Protein AF-A0A7K0L5K4-F1 (afdb_monomer)

Structure (mmCIF, N/CA/C/O backbone):
data_AF-A0A7K0L5K4-F1
#
_entry.id   AF-A0A7K0L5K4-F1
#
loop_
_atom_site.group_PDB
_atom_site.id
_atom_site.type_symbol
_atom_site.label_atom_id
_atom_site.label_alt_id
_atom_site.label_comp_id
_atom_site.label_asym_id
_atom_site.label_entity_id
_atom_site.label_seq_id
_atom_site.pdbx_PDB_ins_code
_atom_site.Cartn_x
_atom_site.Cartn_y
_atom_site.Cartn_z
_atom_site.occupancy
_atom_site.B_iso_or_equiv
_atom_site.auth_seq_id
_atom_site.auth_comp_id
_atom_site.auth_asym_id
_atom_site.auth_atom_id
_atom_site.pdbx_PDB_model_num
ATOM 1 N N . MET A 1 1 ? -18.386 9.918 -15.929 1.00 60.09 1 MET A N 1
ATOM 2 C CA . MET A 1 1 ? -17.930 8.796 -15.086 1.00 60.09 1 MET A CA 1
ATOM 3 C C . MET A 1 1 ? -18.534 7.522 -15.617 1.00 60.09 1 MET A C 1
ATOM 5 O O . MET A 1 1 ? -19.743 7.475 -15.830 1.00 60.09 1 MET A O 1
ATOM 9 N N . SER A 1 2 ? -17.690 6.543 -15.909 1.00 76.50 2 SER A N 1
ATOM 10 C CA . SER A 1 2 ? -18.128 5.213 -16.306 1.00 76.50 2 SER A CA 1
ATOM 11 C C . SER A 1 2 ? -18.695 4.457 -15.090 1.00 76.50 2 SER A C 1
ATOM 13 O O . SER A 1 2 ? -18.375 4.794 -13.947 1.00 76.50 2 SER A O 1
ATOM 15 N N . PRO A 1 3 ? -19.528 3.423 -15.295 1.00 72.69 3 PRO A N 1
ATOM 16 C CA . PRO A 1 3 ? -19.973 2.554 -14.207 1.00 72.69 3 PRO A CA 1
ATOM 17 C C . PRO A 1 3 ? -18.806 1.921 -13.430 1.00 72.69 3 PRO A C 1
ATOM 19 O O . PRO A 1 3 ? -18.911 1.765 -12.215 1.00 72.69 3 PRO A O 1
ATOM 22 N N . ALA A 1 4 ? -17.692 1.619 -14.108 1.00 69.12 4 ALA A N 1
ATOM 23 C CA . ALA A 1 4 ? -16.488 1.051 -13.502 1.00 69.12 4 ALA A CA 1
ATOM 24 C C . ALA A 1 4 ? -15.815 2.032 -12.527 1.00 69.12 4 ALA A C 1
ATOM 26 O O . ALA A 1 4 ? -15.476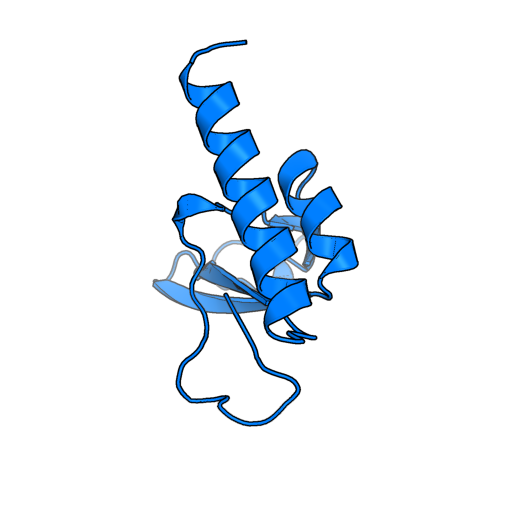 1.639 -11.413 1.00 69.12 4 ALA A O 1
ATOM 27 N N . ASP A 1 5 ? -15.738 3.318 -12.889 1.00 72.50 5 ASP A N 1
ATOM 28 C CA . ASP A 1 5 ? -15.186 4.365 -12.012 1.00 72.50 5 ASP A CA 1
ATOM 29 C C . ASP A 1 5 ? -15.980 4.451 -10.698 1.00 72.50 5 ASP A C 1
ATOM 31 O O . ASP A 1 5 ? -15.410 4.573 -9.618 1.00 72.50 5 ASP A O 1
ATOM 35 N N . SER A 1 6 ? -17.310 4.304 -10.772 1.00 78.31 6 SER A N 1
ATOM 36 C CA . SER A 1 6 ? -18.180 4.337 -9.587 1.00 78.31 6 SER A CA 1
ATOM 37 C C . SER A 1 6 ? -18.031 3.118 -8.670 1.00 78.31 6 SER A C 1
ATOM 39 O O . SER A 1 6 ? -18.350 3.196 -7.484 1.00 78.31 6 SER A O 1
ATOM 41 N N . GLN A 1 7 ? -17.594 1.975 -9.207 1.00 78.00 7 GLN A N 1
ATOM 42 C CA . GLN A 1 7 ? -17.352 0.770 -8.413 1.00 78.00 7 GLN A CA 1
ATOM 43 C C . GLN A 1 7 ? -15.987 0.815 -7.729 1.00 78.00 7 GLN A C 1
ATOM 45 O O . GLN A 1 7 ? -15.899 0.438 -6.564 1.00 78.00 7 GLN A O 1
ATOM 50 N N . LEU A 1 8 ? -14.962 1.329 -8.415 1.00 79.81 8 LEU A N 1
ATOM 51 C CA . LEU A 1 8 ? -13.633 1.552 -7.839 1.00 79.81 8 LEU A CA 1
ATOM 52 C C . LEU A 1 8 ? -13.700 2.500 -6.638 1.00 79.81 8 LEU A C 1
ATOM 54 O O . LEU A 1 8 ? -13.184 2.176 -5.574 1.00 79.81 8 LEU A O 1
ATOM 58 N N . GLN A 1 9 ? -14.449 3.595 -6.765 1.00 87.25 9 GLN A N 1
ATOM 59 C CA . GLN A 1 9 ? -14.607 4.579 -5.693 1.00 87.25 9 GLN A CA 1
ATOM 60 C C . GLN A 1 9 ? -15.259 3.980 -4.431 1.00 87.25 9 GLN A C 1
ATOM 62 O O . GLN A 1 9 ? -14.794 4.193 -3.316 1.00 87.25 9 GLN A O 1
ATOM 67 N N . LYS A 1 10 ? -16.276 3.122 -4.600 1.00 91.56 10 LYS A N 1
ATOM 68 C CA . LYS A 1 10 ? -16.897 2.385 -3.481 1.00 91.56 10 LYS A CA 1
ATOM 69 C C . LYS A 1 10 ? -15.936 1.403 -2.815 1.00 91.56 10 LYS A C 1
ATOM 71 O O . LYS A 1 10 ? -16.036 1.165 -1.612 1.00 91.56 10 LYS A O 1
ATOM 76 N N . GLN A 1 11 ? -15.055 0.789 -3.601 1.00 93.44 11 GLN A N 1
ATOM 77 C CA . GLN A 1 11 ? -14.063 -0.147 -3.091 1.00 93.44 11 GLN A CA 1
ATOM 78 C C . GLN A 1 11 ? -12.985 0.586 -2.284 1.00 93.44 11 GLN A C 1
ATOM 80 O O . GLN A 1 11 ? -12.630 0.129 -1.202 1.00 93.44 11 GLN A O 1
ATOM 85 N N . GLU A 1 12 ? -12.512 1.739 -2.753 1.00 94.00 12 GLU A N 1
ATOM 86 C CA . GLU A 1 12 ? -11.576 2.597 -2.013 1.00 94.00 12 GLU A CA 1
ATOM 87 C C . GLU A 1 12 ? -12.170 3.043 -0.669 1.00 94.00 12 GLU A C 1
ATOM 89 O O . GLU A 1 12 ? -11.546 2.844 0.374 1.00 94.00 12 GLU A O 1
ATOM 94 N N . GLU A 1 13 ? -13.419 3.522 -0.658 1.00 93.44 13 GLU A N 1
ATOM 95 C CA . GLU A 1 13 ? -14.144 3.866 0.576 1.00 93.44 13 GLU A CA 1
ATOM 96 C C . GLU A 1 13 ? -14.251 2.677 1.543 1.00 93.44 13 GLU A C 1
ATOM 98 O O . GLU A 1 13 ? -14.085 2.825 2.758 1.00 93.44 13 GLU A O 1
ATOM 103 N N . PHE A 1 14 ? -14.519 1.476 1.019 1.00 95.06 14 PHE A N 1
ATOM 104 C CA . PHE A 1 14 ? -14.557 0.255 1.820 1.00 95.06 14 PHE A CA 1
ATOM 105 C C . PHE A 1 14 ? -13.198 -0.050 2.466 1.00 95.06 14 PHE A C 1
ATOM 107 O O . PHE A 1 14 ? -13.158 -0.416 3.645 1.00 95.06 14 PHE A O 1
ATOM 114 N N . VAL A 1 15 ? -12.097 0.113 1.726 1.00 95.25 15 VAL A N 1
ATOM 115 C CA . VAL A 1 15 ? -10.737 -0.098 2.241 1.00 95.25 15 VAL A CA 1
ATOM 116 C C . VAL A 1 15 ? -10.445 0.873 3.379 1.00 95.25 15 VAL A C 1
ATOM 118 O O . VAL A 1 15 ? -10.111 0.420 4.474 1.00 95.25 15 VAL A O 1
ATOM 121 N N . ILE A 1 16 ? -10.633 2.178 3.162 1.00 93.75 16 ILE A N 1
ATOM 122 C CA . ILE A 1 16 ? -10.350 3.211 4.171 1.00 93.75 16 ILE A CA 1
ATOM 123 C C . ILE A 1 16 ? -11.151 2.962 5.451 1.00 93.75 16 ILE A C 1
ATOM 125 O O . ILE A 1 16 ? -10.568 2.863 6.532 1.00 93.75 16 ILE A O 1
ATOM 129 N N . ARG A 1 17 ? -12.462 2.716 5.333 1.00 94.38 17 ARG A N 1
ATOM 130 C CA . ARG A 1 17 ? -13.309 2.394 6.490 1.00 94.38 17 ARG A CA 1
ATOM 131 C C . ARG A 1 17 ? -12.827 1.145 7.232 1.00 94.38 17 ARG A C 1
ATOM 133 O O . ARG A 1 17 ? -12.801 1.121 8.460 1.00 94.38 17 ARG A O 1
ATOM 140 N N . THR A 1 18 ? -12.410 0.108 6.505 1.00 93.19 18 THR A N 1
ATOM 141 C CA . THR A 1 18 ? -11.910 -1.131 7.122 1.00 93.19 18 THR A CA 1
ATOM 142 C C . THR A 1 18 ? -10.621 -0.894 7.911 1.00 93.19 18 THR A C 1
ATOM 144 O O . THR A 1 18 ? -10.440 -1.492 8.974 1.00 93.19 18 THR A O 1
ATOM 147 N N . LEU A 1 19 ? -9.725 -0.030 7.423 1.00 92.31 19 LEU A N 1
ATOM 148 C CA . LEU A 1 19 ? -8.490 0.320 8.129 1.00 92.31 19 LEU A CA 1
ATOM 149 C C . LEU A 1 19 ? -8.783 0.989 9.475 1.00 92.31 19 LEU A C 1
ATOM 151 O O . LEU A 1 19 ? -8.169 0.623 10.482 1.00 92.31 19 LEU A O 1
ATOM 155 N N . GLU A 1 20 ? -9.746 1.909 9.503 1.00 91.00 20 GLU A N 1
ATOM 156 C CA . GLU A 1 20 ? -10.191 2.587 10.723 1.00 91.00 20 GLU A CA 1
ATOM 157 C C . GLU A 1 20 ? -10.855 1.615 11.706 1.00 91.00 20 GLU A C 1
ATOM 159 O O . GLU A 1 20 ? -10.412 1.493 12.851 1.00 91.00 20 GLU A O 1
ATOM 164 N N . GLU A 1 21 ? -11.861 0.860 11.252 1.00 92.12 21 GLU A N 1
ATOM 165 C CA . GLU A 1 21 ? -12.624 -0.091 12.077 1.00 92.12 21 GLU A CA 1
ATOM 166 C C . GLU A 1 21 ? -11.738 -1.171 12.712 1.00 92.12 21 GLU A C 1
ATOM 168 O O . GLU A 1 21 ? -12.015 -1.664 13.808 1.00 92.12 21 GLU A O 1
ATOM 173 N N . ARG A 1 22 ? -10.665 -1.566 12.020 1.00 88.56 22 ARG A N 1
ATOM 174 C CA . ARG A 1 22 ? -9.720 -2.599 12.469 1.00 88.56 22 ARG A CA 1
ATOM 175 C C . ARG A 1 22 ? -8.486 -2.023 13.169 1.00 88.56 22 ARG A C 1
ATOM 177 O O . ARG A 1 22 ? -7.600 -2.795 13.533 1.00 88.56 22 ARG A O 1
ATOM 184 N N . ASN A 1 23 ? -8.414 -0.703 13.374 1.00 89.69 23 ASN A N 1
ATOM 185 C CA . ASN A 1 23 ? -7.265 -0.005 13.963 1.00 89.69 23 ASN A CA 1
ATOM 186 C C . ASN A 1 23 ? -5.930 -0.406 13.296 1.00 89.69 23 ASN A C 1
ATOM 188 O O . ASN A 1 23 ? -4.926 -0.685 13.965 1.00 89.69 23 ASN A O 1
ATOM 192 N N . ILE A 1 24 ? -5.930 -0.482 11.964 1.00 89.19 24 ILE A N 1
ATOM 193 C CA . ILE A 1 24 ? -4.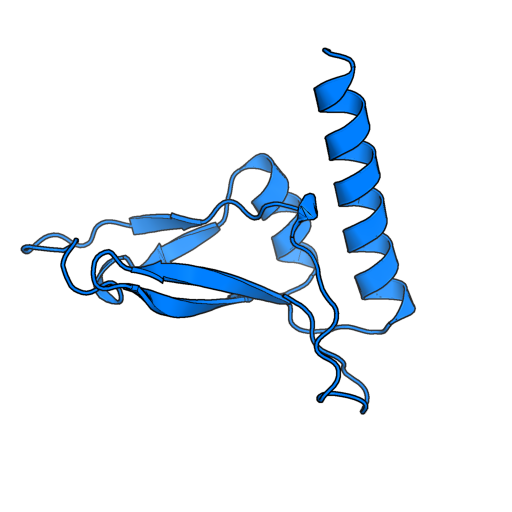742 -0.793 11.171 1.00 89.19 24 ILE A CA 1
ATOM 194 C C . ILE A 1 24 ? -3.887 0.465 11.087 1.00 89.19 24 ILE A C 1
ATOM 196 O O . ILE A 1 24 ? -4.353 1.525 10.683 1.00 89.19 24 ILE A O 1
ATOM 200 N N . ARG A 1 25 ? -2.616 0.351 11.477 1.00 88.44 25 ARG A N 1
ATOM 201 C CA . ARG A 1 25 ? -1.679 1.490 11.485 1.00 88.44 25 ARG A CA 1
ATOM 202 C C . ARG A 1 25 ? -0.672 1.458 10.346 1.00 88.44 25 ARG A C 1
ATOM 204 O O . ARG A 1 2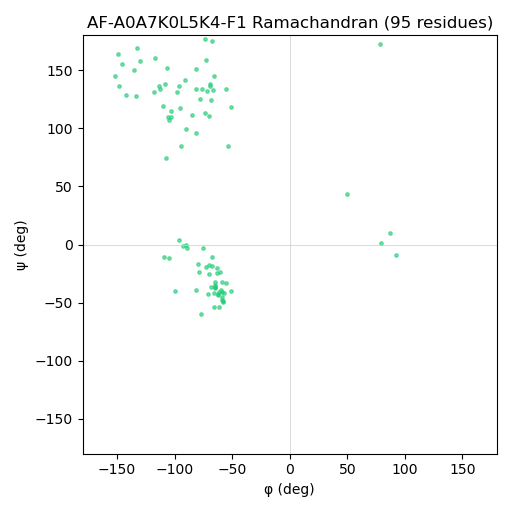5 ? 0.009 2.450 10.128 1.00 88.44 25 ARG A O 1
ATOM 211 N N . PHE A 1 26 ? -0.589 0.336 9.635 1.00 87.69 26 PHE A N 1
ATOM 212 C CA . PHE A 1 26 ? 0.360 0.136 8.547 1.00 87.69 26 PHE A CA 1
ATOM 213 C C . PHE A 1 26 ? -0.286 -0.657 7.416 1.00 87.69 26 PHE A C 1
ATOM 215 O O . PHE A 1 26 ? -0.819 -1.751 7.642 1.00 87.69 26 PHE A O 1
ATOM 222 N N . VAL A 1 27 ? -0.176 -0.125 6.203 1.00 92.44 27 VAL A N 1
ATOM 223 C CA . VAL A 1 27 ? -0.582 -0.785 4.961 1.00 92.44 27 VAL A CA 1
ATOM 224 C C . VAL A 1 27 ? 0.670 -1.076 4.147 1.00 92.44 27 VAL A C 1
ATOM 226 O O . VAL A 1 27 ? 1.551 -0.227 4.039 1.00 92.44 27 VAL A O 1
ATOM 229 N N . ARG A 1 28 ? 0.794 -2.293 3.617 1.00 92.69 28 ARG A N 1
ATOM 230 C CA . ARG A 1 28 ? 1.927 -2.699 2.785 1.00 92.69 28 ARG A CA 1
ATOM 231 C C . ARG A 1 28 ? 1.517 -2.771 1.327 1.00 92.69 28 ARG A C 1
ATOM 233 O O . ARG A 1 28 ? 0.875 -3.731 0.931 1.00 92.69 28 ARG A O 1
ATOM 240 N N . LEU A 1 29 ? 2.007 -1.851 0.514 1.00 93.06 29 LEU A N 1
ATOM 241 C CA . LEU A 1 29 ? 1.861 -1.948 -0.931 1.00 93.06 29 LEU A CA 1
ATOM 242 C C . LEU A 1 29 ? 2.806 -3.024 -1.449 1.00 93.06 29 LEU A C 1
ATOM 244 O O . LEU A 1 29 ? 4.023 -2.886 -1.327 1.00 93.06 29 LEU A O 1
ATOM 248 N N . TRP A 1 30 ? 2.251 -4.120 -1.958 1.00 93.06 30 TRP A N 1
ATOM 249 C CA . TRP A 1 30 ? 3.018 -5.234 -2.510 1.00 93.06 30 TRP A CA 1
ATOM 250 C C . TRP A 1 30 ? 3.127 -5.102 -4.020 1.00 93.06 30 TRP A C 1
ATOM 252 O O . TRP A 1 30 ? 2.142 -4.833 -4.700 1.00 93.06 30 TRP A O 1
ATOM 262 N N . PHE A 1 31 ? 4.320 -5.350 -4.541 1.00 89.19 31 PHE A N 1
ATOM 263 C CA . PHE A 1 31 ? 4.572 -5.405 -5.974 1.00 89.19 31 PHE A CA 1
ATOM 264 C C . PHE A 1 31 ? 5.707 -6.385 -6.259 1.00 89.19 31 PHE A C 1
ATOM 266 O O . PHE A 1 31 ? 6.446 -6.781 -5.358 1.00 89.19 31 PHE A O 1
ATOM 273 N N . THR A 1 32 ? 5.841 -6.800 -7.509 1.00 87.94 32 THR A 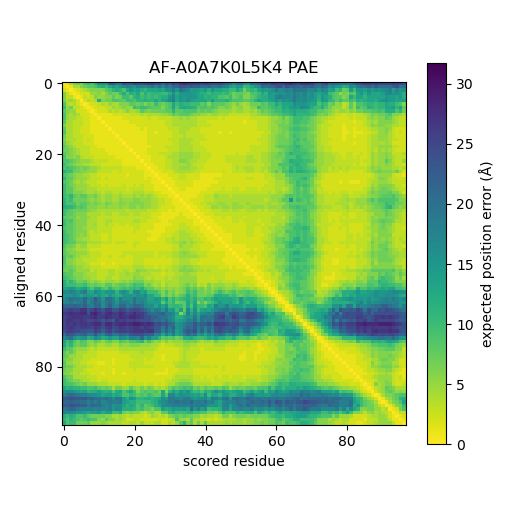N 1
ATOM 274 C CA . THR A 1 32 ? 6.934 -7.669 -7.948 1.00 87.94 32 THR A CA 1
ATOM 275 C C . THR A 1 32 ? 7.905 -6.879 -8.803 1.00 87.94 32 THR A C 1
ATOM 277 O O . THR A 1 32 ? 7.475 -6.103 -9.656 1.00 87.94 32 THR A O 1
ATOM 280 N N . ASP A 1 33 ? 9.203 -7.083 -8.600 1.00 84.88 33 ASP A N 1
ATOM 281 C CA . ASP A 1 33 ? 10.196 -6.602 -9.560 1.00 84.88 33 ASP A CA 1
ATOM 282 C C . ASP A 1 33 ? 10.198 -7.449 -10.846 1.00 84.88 33 ASP A C 1
ATOM 284 O O . ASP A 1 33 ? 9.462 -8.430 -10.982 1.00 84.88 33 ASP A O 1
ATOM 288 N N . VAL A 1 34 ? 11.030 -7.062 -11.816 1.00 80.69 34 VAL A N 1
ATOM 289 C CA . VAL A 1 34 ? 11.115 -7.741 -13.121 1.00 80.69 34 VAL A CA 1
ATOM 290 C C . VAL A 1 34 ? 11.691 -9.154 -13.041 1.00 80.69 34 VAL A C 1
ATOM 292 O O . VAL A 1 34 ? 11.499 -9.940 -13.966 1.00 80.69 34 VAL A O 1
ATOM 295 N N . LEU A 1 35 ? 12.383 -9.487 -11.951 1.00 85.25 35 LEU A N 1
ATOM 296 C CA . LEU A 1 35 ? 12.900 -10.829 -11.687 1.00 85.25 35 LEU A CA 1
ATOM 297 C C . LEU A 1 35 ? 11.877 -11.694 -10.932 1.00 85.25 35 LEU A C 1
ATOM 299 O O . LEU A 1 35 ? 12.115 -12.882 -10.717 1.00 85.25 35 LEU A O 1
ATOM 303 N N . GLY A 1 36 ? 10.725 -11.121 -10.571 1.00 86.00 36 GLY A N 1
ATOM 304 C CA . GLY A 1 36 ? 9.628 -11.801 -9.894 1.00 86.00 36 GLY A CA 1
ATOM 305 C C . GLY A 1 36 ? 9.753 -11.824 -8.373 1.00 86.00 36 GLY A C 1
ATOM 306 O O . GLY A 1 36 ? 8.972 -12.515 -7.716 1.00 86.00 36 GLY A O 1
ATOM 307 N N . PHE A 1 37 ? 10.693 -11.085 -7.779 1.00 87.50 37 PHE A N 1
ATOM 308 C CA . PHE A 1 37 ? 10.779 -10.995 -6.327 1.00 87.50 37 PHE A CA 1
ATOM 309 C C . PHE A 1 37 ? 9.695 -10.073 -5.782 1.00 87.50 37 PHE A C 1
ATOM 311 O O . PHE A 1 37 ? 9.500 -8.954 -6.258 1.00 87.50 37 PHE A O 1
ATOM 318 N N . LEU A 1 38 ? 9.019 -10.533 -4.729 1.00 90.00 38 LEU A N 1
ATOM 319 C CA . LEU A 1 38 ? 8.076 -9.714 -3.982 1.00 90.00 38 LEU A CA 1
ATOM 320 C C . LEU A 1 38 ? 8.829 -8.607 -3.235 1.00 90.00 38 LEU A C 1
ATOM 322 O O . LEU A 1 38 ? 9.713 -8.871 -2.418 1.00 90.00 38 LEU A O 1
ATOM 326 N N . LYS A 1 39 ? 8.426 -7.368 -3.482 1.00 88.81 39 LYS A N 1
ATOM 327 C CA . LYS A 1 39 ? 8.859 -6.164 -2.780 1.00 88.81 39 LYS A CA 1
ATOM 328 C C . LYS A 1 39 ? 7.654 -5.542 -2.077 1.00 88.81 39 LYS A C 1
ATOM 330 O O . LYS A 1 39 ? 6.499 -5.830 -2.403 1.00 88.81 39 LYS A O 1
ATOM 335 N N . SER A 1 40 ? 7.915 -4.700 -1.080 1.00 89.62 40 SER A N 1
ATOM 336 C CA . SER A 1 40 ? 6.841 -3.961 -0.421 1.00 89.62 40 SER A CA 1
ATOM 337 C C . SER A 1 40 ? 7.299 -2.633 0.151 1.00 89.62 40 SER A C 1
ATOM 339 O O . SER A 1 40 ? 8.383 -2.575 0.731 1.00 89.62 40 SER A O 1
ATOM 341 N N . VAL A 1 41 ? 6.421 -1.635 0.108 1.00 89.12 41 VAL A N 1
ATOM 342 C CA . VAL A 1 41 ? 6.564 -0.366 0.835 1.00 89.12 41 VAL A CA 1
ATOM 343 C C . VAL A 1 41 ? 5.464 -0.281 1.887 1.00 89.12 41 VAL A C 1
ATOM 345 O O . VAL A 1 41 ? 4.324 -0.660 1.626 1.00 89.12 41 VAL A O 1
ATOM 348 N N . ALA A 1 42 ? 5.812 0.153 3.097 1.00 90.06 42 ALA A N 1
ATOM 349 C CA . ALA A 1 42 ? 4.850 0.358 4.172 1.00 90.06 42 ALA A CA 1
ATOM 350 C C . ALA A 1 42 ? 4.473 1.837 4.250 1.00 90.06 42 ALA A C 1
ATOM 352 O O . ALA A 1 42 ? 5.361 2.683 4.287 1.00 90.06 42 ALA A O 1
ATOM 353 N N . ILE A 1 43 ? 3.174 2.111 4.306 1.00 91.06 43 ILE A N 1
ATOM 354 C CA . ILE A 1 43 ? 2.608 3.460 4.348 1.00 91.06 43 ILE A CA 1
ATOM 355 C C . ILE A 1 43 ? 1.595 3.564 5.490 1.00 91.06 43 ILE A C 1
ATOM 357 O O . ILE A 1 43 ? 1.051 2.549 5.957 1.00 91.06 43 ILE A O 1
ATOM 361 N N . ALA A 1 44 ? 1.342 4.782 5.955 1.00 91.00 44 ALA A N 1
ATOM 362 C CA . ALA A 1 44 ? 0.295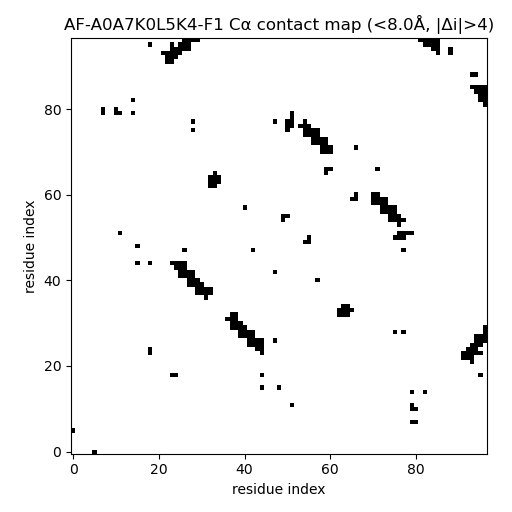 5.048 6.936 1.00 91.00 44 ALA A CA 1
ATOM 363 C C . ALA A 1 44 ? -1.084 5.155 6.247 1.00 91.00 44 ALA A C 1
ATOM 365 O O . ALA A 1 44 ? -1.158 5.598 5.103 1.00 91.00 44 ALA A O 1
ATOM 366 N N . PRO A 1 45 ? -2.202 4.814 6.921 1.00 91.00 45 PRO A N 1
ATOM 367 C CA . PRO A 1 45 ? -3.541 4.944 6.336 1.00 91.00 45 PRO A CA 1
ATOM 368 C C . PRO A 1 45 ? -3.864 6.324 5.726 1.00 91.00 45 PRO A C 1
ATOM 370 O O . PRO A 1 45 ? -4.417 6.337 4.631 1.00 91.00 45 PRO A O 1
ATOM 373 N N . PRO A 1 46 ? -3.470 7.470 6.327 1.00 90.56 46 PRO A N 1
ATOM 374 C CA . PRO A 1 46 ? -3.709 8.783 5.716 1.00 90.56 46 PRO A CA 1
ATOM 375 C C . PRO A 1 46 ? -2.989 8.995 4.375 1.00 90.56 46 PRO A C 1
ATOM 377 O O . PRO A 1 46 ? -3.421 9.801 3.561 1.00 90.56 46 PRO A O 1
ATOM 380 N N . GLU A 1 47 ? -1.886 8.284 4.132 1.00 91.00 47 GLU A N 1
ATOM 381 C CA . GLU A 1 47 ? -1.148 8.358 2.866 1.00 91.00 47 GLU A CA 1
ATOM 382 C C . GLU A 1 47 ? -1.835 7.533 1.768 1.00 91.00 47 GLU A C 1
ATOM 384 O O . GLU A 1 47 ? -1.662 7.819 0.585 1.00 91.00 47 GLU A O 1
ATOM 389 N N . LEU A 1 48 ? -2.638 6.528 2.145 1.00 92.06 48 LEU A N 1
ATOM 390 C CA . LEU A 1 48 ? -3.298 5.627 1.202 1.00 92.06 48 LEU A CA 1
ATOM 391 C C . LEU A 1 48 ? -4.380 6.336 0.374 1.00 92.06 48 LEU A C 1
ATOM 393 O O . LEU A 1 48 ? -4.505 6.047 -0.812 1.00 92.06 48 LEU A O 1
ATOM 397 N N . GLU A 1 49 ? -5.122 7.278 0.965 1.00 88.44 49 GLU A N 1
ATOM 398 C CA . GLU A 1 49 ? -6.132 8.068 0.239 1.00 88.44 49 GLU A CA 1
ATOM 399 C C . GLU A 1 49 ? -5.507 8.830 -0.934 1.00 88.44 49 GLU A C 1
ATOM 401 O O . GLU A 1 49 ? -5.958 8.714 -2.075 1.00 88.44 49 GLU A O 1
ATOM 406 N N . ASN A 1 50 ? -4.405 9.537 -0.675 1.00 89.69 50 ASN A N 1
ATOM 407 C CA . ASN A 1 50 ? -3.659 10.237 -1.719 1.00 89.69 50 ASN A CA 1
ATOM 408 C C . ASN A 1 50 ? -3.042 9.249 -2.719 1.00 89.69 50 ASN A C 1
ATOM 410 O O . ASN A 1 50 ? -3.035 9.508 -3.922 1.00 89.69 50 ASN A O 1
ATOM 414 N N . ALA A 1 51 ? -2.582 8.085 -2.247 1.00 91.88 51 ALA A N 1
ATOM 415 C CA . ALA A 1 51 ? -2.003 7.062 -3.107 1.00 91.88 51 ALA A CA 1
ATOM 416 C C . ALA A 1 51 ? -3.017 6.462 -4.102 1.00 91.88 51 ALA A C 1
ATOM 418 O O . ALA A 1 51 ? -2.629 6.132 -5.222 1.00 91.88 51 ALA A O 1
ATOM 419 N N . PHE A 1 52 ? -4.307 6.351 -3.761 1.00 92.12 52 PHE A N 1
ATOM 420 C CA . PHE A 1 52 ? -5.335 5.919 -4.722 1.00 92.12 52 PHE A CA 1
ATOM 421 C C . PHE A 1 52 ? -5.525 6.922 -5.869 1.00 92.12 52 PHE A C 1
ATOM 423 O O . PHE A 1 52 ? -5.701 6.526 -7.025 1.00 92.12 52 PHE A O 1
ATOM 430 N N . ALA A 1 53 ? -5.427 8.221 -5.587 1.00 89.06 53 ALA A N 1
ATOM 431 C CA . ALA A 1 53 ? -5.544 9.254 -6.610 1.00 89.06 53 ALA A CA 1
ATOM 432 C C . ALA A 1 53 ? -4.256 9.366 -7.444 1.00 89.06 53 ALA A C 1
ATOM 434 O O . ALA A 1 53 ? -4.265 9.130 -8.660 1.00 89.06 53 ALA A O 1
ATOM 435 N N . GLU A 1 54 ? -3.146 9.670 -6.776 1.00 88.38 54 GLU A N 1
ATOM 436 C CA . GLU A 1 54 ? -1.906 10.147 -7.393 1.00 88.38 54 GLU A CA 1
ATOM 437 C C . GLU A 1 54 ? -0.773 9.120 -7.360 1.00 88.38 54 GLU A C 1
ATOM 439 O O . GLU A 1 54 ? 0.209 9.297 -8.070 1.00 88.38 54 GLU A O 1
ATOM 444 N N . GLY A 1 55 ? -0.917 8.025 -6.609 1.00 90.06 55 GLY A N 1
ATOM 445 C CA . GLY A 1 55 ? 0.165 7.083 -6.317 1.00 90.06 55 GLY A CA 1
ATOM 446 C C . GLY A 1 55 ? 1.108 7.589 -5.221 1.00 90.06 55 GLY A C 1
ATOM 447 O O . GLY A 1 55 ? 1.012 8.723 -4.761 1.00 90.06 55 GLY A O 1
ATOM 448 N N . ILE A 1 56 ? 2.025 6.730 -4.779 1.00 88.69 56 ILE A N 1
ATOM 449 C CA . ILE A 1 56 ? 3.071 7.077 -3.814 1.00 88.69 56 ILE A CA 1
ATOM 450 C C . ILE A 1 56 ? 4.455 6.910 -4.429 1.00 88.69 56 ILE A C 1
ATOM 452 O O . ILE A 1 56 ? 4.758 5.888 -5.047 1.00 88.69 56 ILE A O 1
ATOM 456 N N . GLY A 1 57 ? 5.285 7.937 -4.263 1.00 86.69 57 GLY A N 1
ATOM 457 C CA . GLY A 1 57 ? 6.682 7.911 -4.672 1.00 86.69 57 GLY A CA 1
ATOM 458 C C . GLY A 1 57 ? 7.496 6.953 -3.803 1.00 86.69 57 GLY A C 1
ATOM 459 O O . GLY A 1 57 ? 7.354 6.944 -2.580 1.00 86.69 57 GLY A O 1
ATOM 460 N N . PHE A 1 58 ? 8.361 6.159 -4.419 1.00 81.50 58 PHE A N 1
ATOM 461 C CA . PHE A 1 58 ? 9.351 5.347 -3.726 1.00 81.50 58 PHE A CA 1
ATOM 462 C C . PHE A 1 58 ? 10.637 5.249 -4.549 1.00 81.50 58 PHE A C 1
ATOM 464 O O . PHE A 1 58 ? 10.626 5.390 -5.773 1.00 81.50 58 PHE A O 1
ATOM 471 N N . ASP A 1 59 ? 11.749 4.994 -3.864 1.00 76.88 59 ASP A N 1
ATOM 472 C CA . A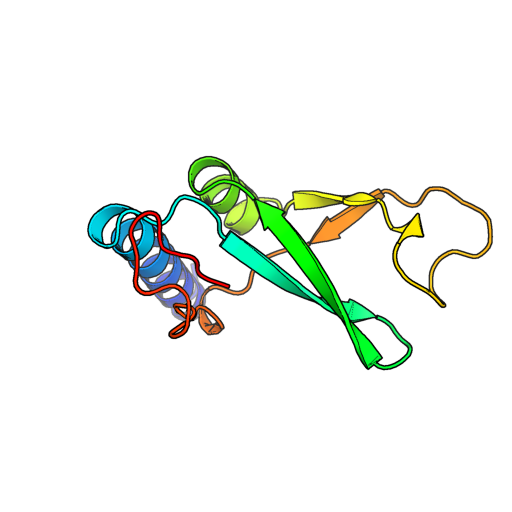SP A 1 59 ? 13.053 4.879 -4.508 1.00 76.88 59 ASP A CA 1
ATOM 473 C C . ASP A 1 59 ? 13.138 3.593 -5.352 1.00 76.88 59 ASP A C 1
ATOM 475 O O . ASP A 1 59 ? 13.180 2.470 -4.832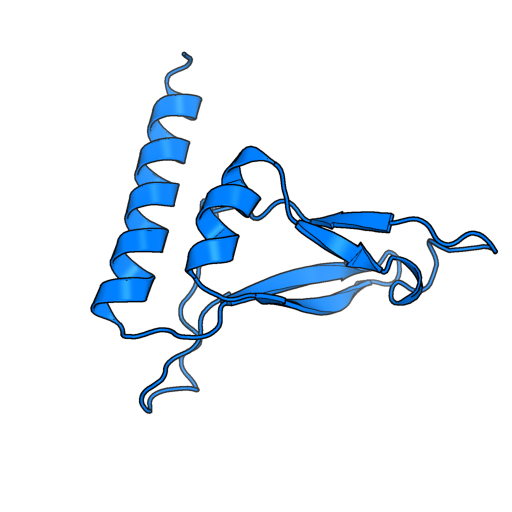 1.00 76.88 59 ASP A O 1
ATOM 479 N N . GLY A 1 60 ? 13.167 3.769 -6.676 1.00 70.62 60 GLY A N 1
ATOM 480 C CA . GLY A 1 60 ? 13.275 2.694 -7.657 1.00 70.62 60 GLY A CA 1
ATOM 481 C C . GLY A 1 60 ? 14.619 1.967 -7.649 1.00 70.62 60 GLY A C 1
ATOM 482 O O . GLY A 1 60 ? 14.726 0.896 -8.251 1.00 70.62 60 GLY A O 1
ATOM 483 N N . SER A 1 61 ? 15.634 2.486 -6.946 1.00 67.38 61 SER A N 1
ATOM 484 C CA . SER A 1 61 ? 16.924 1.811 -6.767 1.00 67.38 61 SER A CA 1
ATOM 485 C C . SER A 1 61 ? 16.786 0.456 -6.055 1.00 67.38 61 SER A C 1
ATOM 487 O O . SER A 1 61 ? 17.598 -0.444 -6.267 1.00 67.38 61 SER A O 1
ATOM 489 N N . ALA A 1 62 ? 15.711 0.262 -5.282 1.00 63.84 62 ALA A N 1
ATOM 490 C CA . ALA A 1 62 ? 15.405 -0.987 -4.582 1.00 63.84 62 ALA A CA 1
ATOM 491 C C . ALA A 1 62 ? 14.860 -2.117 -5.492 1.00 63.84 62 ALA A C 1
ATOM 493 O O . ALA A 1 62 ? 14.607 -3.233 -5.012 1.00 63.84 62 ALA A O 1
ATOM 494 N N . ILE A 1 63 ? 14.665 -1.851 -6.790 1.00 64.00 63 ILE A N 1
ATOM 495 C CA . ILE A 1 63 ? 14.138 -2.795 -7.786 1.00 64.00 63 ILE A CA 1
ATOM 496 C C . ILE A 1 63 ? 15.277 -3.298 -8.677 1.00 64.00 63 ILE A C 1
ATOM 498 O O . ILE A 1 63 ? 15.773 -2.595 -9.563 1.00 64.00 63 ILE A O 1
ATOM 502 N N . GLU A 1 64 ? 15.664 -4.560 -8.481 1.00 60.31 64 GLU A N 1
ATOM 503 C CA . GLU A 1 64 ? 16.677 -5.198 -9.321 1.00 60.31 64 GLU A CA 1
ATOM 504 C C . GLU A 1 64 ? 16.161 -5.380 -10.755 1.00 60.31 64 GLU A C 1
ATOM 506 O O . GLU A 1 64 ? 15.048 -5.848 -10.985 1.00 60.31 64 GLU A O 1
ATOM 511 N N . GLY A 1 65 ? 16.985 -5.001 -11.736 1.00 55.31 65 GLY A N 1
ATOM 512 C CA . GLY A 1 65 ? 16.691 -5.172 -13.162 1.00 55.31 65 GLY A CA 1
ATOM 513 C C . GLY A 1 65 ? 16.007 -3.988 -13.857 1.00 55.31 65 GLY A C 1
ATOM 514 O O . GLY A 1 65 ? 15.957 -3.990 -15.085 1.00 55.31 65 GLY A O 1
ATOM 515 N N . PHE A 1 66 ? 15.559 -2.958 -13.126 1.00 51.56 66 PHE A N 1
ATOM 516 C CA . PHE A 1 66 ? 15.037 -1.714 -13.723 1.00 51.56 66 PHE A CA 1
ATOM 517 C C . PHE A 1 66 ? 16.075 -0.578 -13.735 1.00 51.56 66 PHE A C 1
ATOM 519 O O . PHE A 1 66 ? 16.201 0.140 -14.726 1.00 51.56 66 PHE A O 1
ATOM 526 N N . ALA A 1 67 ? 16.869 -0.436 -12.669 1.00 51.31 67 ALA A N 1
ATOM 527 C CA . ALA A 1 67 ? 17.774 0.699 -12.501 1.00 51.31 67 ALA A CA 1
ATOM 528 C C . ALA A 1 67 ? 19.199 0.398 -13.002 1.00 51.31 67 ALA A C 1
ATOM 530 O O . ALA A 1 67 ? 20.099 0.051 -12.237 1.00 51.31 67 ALA A O 1
ATOM 531 N N . ARG A 1 68 ? 19.448 0.575 -14.305 1.00 51.66 68 ARG A N 1
ATOM 532 C CA . ARG A 1 68 ? 20.811 0.889 -14.764 1.00 51.66 68 ARG A CA 1
ATOM 533 C C . ARG A 1 68 ? 21.035 2.395 -14.569 1.00 51.66 68 ARG A C 1
ATOM 535 O O . ARG A 1 68 ? 20.697 3.179 -15.440 1.00 51.66 68 ARG A O 1
ATOM 542 N N . ILE A 1 69 ? 21.656 2.759 -13.444 1.00 51.62 69 ILE A N 1
ATOM 543 C CA . ILE A 1 69 ? 22.486 3.973 -13.266 1.00 51.62 69 ILE A CA 1
ATOM 544 C C . ILE A 1 69 ? 21.760 5.322 -13.034 1.00 51.62 69 ILE A C 1
ATOM 546 O O . ILE A 1 69 ? 22.430 6.315 -12.771 1.00 51.62 69 ILE A O 1
ATOM 550 N N . THR A 1 70 ? 20.433 5.400 -12.970 1.00 48.06 70 THR A N 1
ATOM 551 C CA . THR A 1 70 ? 19.764 6.675 -12.629 1.00 48.06 70 THR A CA 1
ATOM 552 C C . THR A 1 70 ? 18.682 6.468 -11.584 1.00 48.06 70 THR A C 1
ATOM 554 O O . THR A 1 70 ? 17.830 5.599 -11.748 1.00 48.06 70 THR A O 1
ATOM 557 N N . GLU A 1 71 ? 18.757 7.259 -10.512 1.00 53.38 71 GLU A N 1
ATOM 558 C CA . GLU A 1 71 ? 17.769 7.420 -9.440 1.00 53.38 71 GLU A CA 1
ATOM 559 C C . GLU A 1 71 ? 16.402 7.758 -10.055 1.00 53.38 71 GLU A C 1
ATOM 561 O O . GLU A 1 71 ? 16.061 8.916 -10.278 1.00 53.38 71 GLU A O 1
ATOM 566 N N . ALA A 1 72 ? 15.653 6.734 -10.455 1.00 57.06 72 ALA A N 1
ATOM 567 C CA . ALA A 1 72 ? 14.311 6.902 -10.975 1.00 57.06 72 ALA A CA 1
ATOM 568 C C . ALA A 1 72 ? 13.362 6.815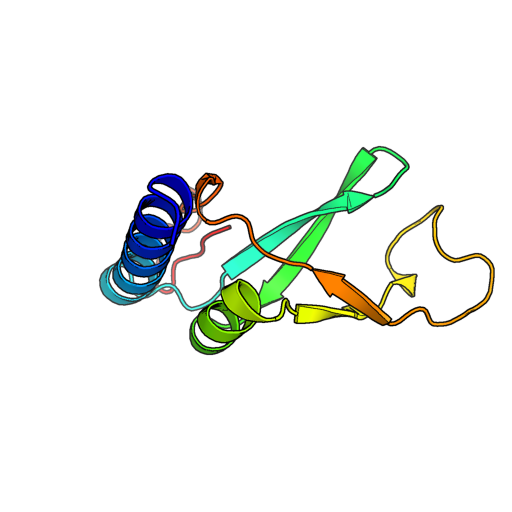 -9.784 1.00 57.06 72 ALA A C 1
ATOM 570 O O . ALA A 1 72 ? 13.054 5.715 -9.322 1.00 57.06 72 ALA A O 1
ATOM 571 N N . ASP A 1 73 ? 12.921 7.968 -9.286 1.00 71.19 73 ASP A N 1
ATOM 572 C CA . ASP A 1 73 ? 11.739 8.037 -8.431 1.00 71.19 73 ASP A CA 1
ATOM 573 C C . ASP A 1 73 ? 10.598 7.295 -9.141 1.00 71.19 73 ASP A C 1
ATOM 575 O O . ASP A 1 73 ? 10.217 7.630 -10.268 1.00 71.19 73 ASP A O 1
ATOM 579 N N . MET A 1 74 ? 10.092 6.235 -8.515 1.00 81.62 74 MET A N 1
ATOM 580 C CA . MET A 1 74 ? 9.015 5.416 -9.060 1.00 81.62 74 MET A CA 1
ATOM 581 C C . MET A 1 74 ? 7.717 5.685 -8.322 1.00 81.62 74 MET A C 1
ATOM 583 O O . MET A 1 74 ? 7.711 6.031 -7.146 1.00 81.62 74 MET A O 1
ATOM 587 N N . LEU A 1 75 ? 6.599 5.496 -9.017 1.00 87.50 75 LEU A N 1
ATOM 588 C CA . LEU A 1 75 ? 5.269 5.703 -8.466 1.00 87.50 75 LEU A CA 1
ATOM 589 C C . LEU A 1 75 ? 4.563 4.355 -8.297 1.00 87.50 75 LEU A C 1
ATOM 591 O O . LEU A 1 75 ? 4.327 3.645 -9.275 1.00 87.50 75 LEU A O 1
ATOM 595 N N . ALA A 1 76 ? 4.198 4.007 -7.066 1.00 88.31 76 ALA A N 1
ATOM 596 C CA . ALA A 1 76 ? 3.338 2.870 -6.768 1.00 88.31 76 ALA A CA 1
ATOM 597 C C . ALA A 1 76 ? 1.890 3.347 -6.643 1.00 88.31 76 ALA A C 1
ATOM 599 O O . ALA A 1 76 ? 1.564 4.126 -5.749 1.00 88.31 76 ALA A O 1
ATOM 600 N N . LYS A 1 77 ? 1.006 2.860 -7.517 1.00 92.25 77 LYS A N 1
ATOM 601 C CA . LYS A 1 77 ? -0.434 3.115 -7.419 1.00 92.25 77 LYS A CA 1
ATOM 602 C C . LYS A 1 77 ? -1.145 1.872 -6.864 1.00 92.25 77 LYS A C 1
ATOM 604 O O . LYS A 1 77 ? -1.102 0.836 -7.528 1.00 92.25 77 LYS A O 1
ATOM 609 N N . PRO A 1 78 ? -1.754 1.933 -5.666 1.00 93.62 78 PRO A N 1
ATOM 610 C CA . PRO A 1 78 ? -2.453 0.794 -5.076 1.00 93.62 78 PRO A CA 1
ATOM 611 C C . PRO A 1 78 ? -3.692 0.397 -5.888 1.00 93.62 78 PRO A C 1
ATOM 613 O O . PRO A 1 78 ? -4.411 1.260 -6.388 1.00 93.62 78 PRO A O 1
ATOM 616 N N . ASP A 1 79 ? -3.976 -0.904 -5.950 1.00 93.81 79 ASP A N 1
ATOM 617 C CA . ASP A 1 79 ? -5.232 -1.440 -6.482 1.00 93.81 79 ASP A CA 1
ATOM 618 C C . ASP A 1 79 ? -6.138 -1.881 -5.323 1.00 93.81 79 ASP A C 1
ATOM 620 O O . ASP A 1 79 ? -5.872 -2.882 -4.647 1.00 93.81 79 ASP A O 1
ATOM 624 N N . SER A 1 80 ? -7.224 -1.137 -5.102 1.00 93.69 80 SER A N 1
ATOM 625 C CA . SER A 1 80 ? -8.183 -1.367 -4.015 1.00 93.69 80 SER A CA 1
ATOM 626 C C . SER A 1 80 ? -8.918 -2.711 -4.117 1.00 93.69 80 SER A C 1
ATOM 628 O O . SER A 1 80 ? -9.410 -3.223 -3.104 1.00 93.69 80 SER A O 1
ATOM 630 N N . ALA A 1 81 ? -8.956 -3.336 -5.299 1.00 94.00 81 ALA A N 1
ATOM 631 C CA . ALA A 1 81 ? -9.527 -4.668 -5.491 1.00 94.00 81 ALA A CA 1
ATOM 632 C C . ALA A 1 81 ? -8.644 -5.786 -4.910 1.00 94.00 81 ALA A C 1
ATOM 634 O O . ALA A 1 81 ? -9.135 -6.884 -4.649 1.00 94.00 81 ALA A O 1
ATOM 635 N N . THR A 1 82 ? -7.354 -5.518 -4.679 1.00 93.88 82 THR A N 1
ATOM 636 C CA . THR A 1 82 ? -6.388 -6.500 -4.147 1.00 93.88 82 THR A CA 1
ATOM 637 C C . THR A 1 82 ? -6.247 -6.473 -2.622 1.00 93.88 82 THR A C 1
ATOM 639 O O . THR A 1 82 ? -5.511 -7.288 -2.056 1.00 93.88 82 THR A O 1
ATOM 642 N N . PHE A 1 83 ? -6.975 -5.569 -1.958 1.00 94.88 83 PHE A N 1
ATOM 643 C CA . PHE A 1 83 ? -6.881 -5.332 -0.522 1.00 94.88 83 PHE A CA 1
ATOM 644 C C . PHE A 1 83 ? -7.111 -6.598 0.309 1.00 94.88 83 PHE A C 1
ATOM 646 O O . PHE A 1 83 ? -8.085 -7.333 0.124 1.00 94.88 83 PHE A O 1
ATOM 653 N N . SER A 1 84 ? -6.239 -6.823 1.292 1.00 92.62 84 SER A N 1
ATOM 654 C CA . SER A 1 84 ? -6.381 -7.926 2.240 1.00 92.62 84 SER A CA 1
ATOM 655 C C . SER A 1 84 ? -5.811 -7.578 3.608 1.00 92.62 84 SER A C 1
ATOM 657 O O . SER A 1 84 ? -4.678 -7.118 3.744 1.00 92.62 84 SER A O 1
ATOM 659 N N . ILE A 1 85 ? -6.550 -7.934 4.659 1.00 90.25 85 ILE A N 1
ATOM 660 C CA . ILE A 1 85 ? -6.028 -7.932 6.031 1.00 90.25 85 ILE A CA 1
ATOM 661 C C . ILE A 1 85 ? -4.997 -9.061 6.160 1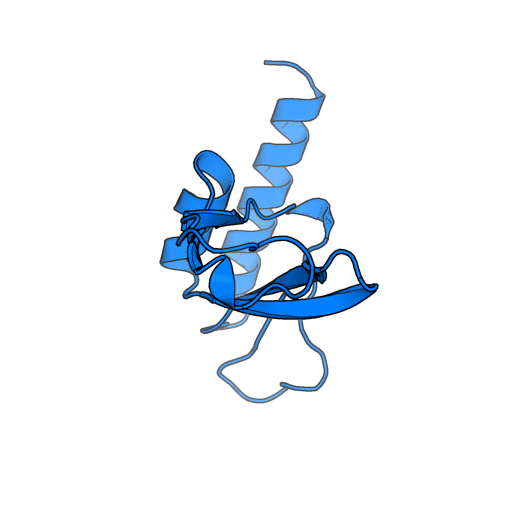.00 90.25 85 ILE A C 1
ATOM 663 O O . ILE A 1 85 ? -5.209 -10.157 5.637 1.00 90.25 85 ILE A O 1
ATOM 667 N N . LEU A 1 86 ? -3.877 -8.804 6.841 1.00 87.00 86 LEU A N 1
ATOM 668 C CA . LEU A 1 86 ? -2.840 -9.808 7.075 1.00 87.00 86 LEU A CA 1
ATOM 669 C C . LEU A 1 86 ? -3.197 -10.647 8.317 1.00 87.00 86 LEU A C 1
ATOM 671 O O . LEU A 1 86 ? -3.140 -10.131 9.435 1.00 87.00 86 LEU A O 1
ATOM 675 N N . PRO A 1 87 ? -3.540 -11.941 8.162 1.00 77.56 87 PRO A N 1
ATOM 676 C CA . PRO A 1 87 ? -4.156 -12.732 9.230 1.00 77.56 87 PRO A CA 1
ATOM 677 C C . PRO A 1 87 ? -3.211 -13.066 10.390 1.00 77.56 87 PRO A C 1
ATOM 679 O O . PRO A 1 87 ? -3.677 -13.418 11.465 1.00 77.56 87 PRO A O 1
ATOM 682 N N . TRP A 1 88 ? -1.894 -12.958 10.202 1.00 73.31 88 TRP A N 1
ATOM 683 C CA . TRP A 1 88 ? -0.890 -13.270 11.229 1.00 73.31 88 TRP A CA 1
ATOM 684 C C . TRP A 1 88 ? -0.499 -12.071 12.110 1.00 73.31 88 TRP A C 1
ATOM 686 O O . TRP A 1 88 ? 0.323 -12.221 13.010 1.00 73.31 88 TRP A O 1
ATOM 696 N N . ARG A 1 89 ? -1.071 -10.879 11.879 1.00 65.56 89 ARG A N 1
ATOM 697 C CA . ARG A 1 89 ? -1.016 -9.743 12.817 1.00 65.56 89 ARG A CA 1
ATOM 698 C C . ARG A 1 89 ? -2.390 -9.563 13.461 1.00 65.56 89 ARG A C 1
ATOM 700 O O . ARG A 1 89 ? -3.150 -8.669 13.104 1.00 65.56 89 ARG A O 1
ATOM 707 N N . THR A 1 90 ? -2.706 -10.467 14.385 1.00 59.53 90 THR A N 1
ATOM 708 C CA . THR A 1 90 ? -3.976 -10.489 15.128 1.00 59.53 90 THR A CA 1
ATOM 709 C C . THR A 1 90 ? -4.021 -9.495 16.288 1.00 59.53 90 THR A C 1
ATOM 711 O O . THR A 1 90 ? -5.103 -9.205 16.791 1.00 59.53 90 THR A O 1
ATOM 714 N N . GLU A 1 91 ? -2.871 -8.979 16.726 1.00 64.38 91 GLU A N 1
ATOM 715 C CA . GLU A 1 91 ? -2.776 -8.005 17.816 1.00 64.38 91 GLU A CA 1
ATOM 716 C C . GLU A 1 91 ? -2.828 -6.568 17.290 1.00 64.38 91 GLU A C 1
ATOM 718 O O . GLU A 1 91 ? -2.269 -6.251 16.239 1.00 64.38 91 GLU A O 1
ATOM 723 N N . ALA A 1 92 ? -3.503 -5.685 18.029 1.00 62.78 92 ALA A N 1
ATOM 724 C CA . ALA A 1 92 ? -3.561 -4.271 17.694 1.00 62.78 92 ALA A CA 1
ATOM 725 C C . ALA A 1 92 ? -2.196 -3.595 17.958 1.00 62.78 92 ALA A C 1
ATOM 727 O O . ALA A 1 92 ? -1.654 -3.747 19.053 1.00 62.78 92 ALA A O 1
ATOM 728 N N . PRO A 1 93 ? -1.662 -2.795 17.015 1.00 63.69 93 PRO A N 1
ATOM 729 C CA . PRO A 1 93 ? -2.274 -2.431 15.738 1.00 63.69 93 PRO A CA 1
ATOM 730 C C . PRO A 1 93 ? -2.099 -3.498 14.641 1.00 63.69 93 PRO A C 1
ATOM 732 O O . PRO A 1 93 ? -0.991 -3.975 14.379 1.00 63.69 93 PRO A O 1
ATOM 735 N N . GLY A 1 94 ? -3.202 -3.802 13.947 1.00 76.31 94 GLY A N 1
ATOM 736 C CA . GLY A 1 94 ? -3.227 -4.746 12.828 1.00 76.31 94 GLY A CA 1
ATOM 737 C C . GLY A 1 94 ? -2.458 -4.244 11.599 1.00 76.31 94 GLY A C 1
ATOM 738 O O . GLY A 1 94 ? -1.969 -3.109 11.558 1.00 76.31 94 GLY A O 1
ATOM 739 N N . ALA A 1 95 ? -2.349 -5.091 10.574 1.00 82.62 95 ALA A N 1
ATOM 740 C CA . ALA A 1 95 ? -1.736 -4.740 9.291 1.00 82.62 95 ALA A CA 1
ATOM 741 C C . ALA A 1 95 ? -2.569 -5.236 8.103 1.00 82.62 95 ALA A C 1
ATOM 743 O O . ALA A 1 95 ? -3.226 -6.276 8.187 1.00 82.62 95 ALA A O 1
ATOM 744 N N . ALA A 1 96 ? -2.489 -4.515 6.987 1.00 85.56 96 ALA A N 1
ATOM 745 C CA . ALA A 1 96 ? -3.086 -4.893 5.708 1.00 85.56 96 ALA A CA 1
ATOM 746 C C . ALA A 1 96 ? -2.089 -4.729 4.554 1.00 85.56 96 ALA A C 1
ATOM 748 O O . ALA A 1 96 ? -1.007 -4.162 4.735 1.00 85.56 96 ALA A O 1
ATOM 749 N N . ARG A 1 97 ? -2.457 -5.253 3.388 1.00 88.12 97 ARG A N 1
ATOM 750 C CA . ARG A 1 97 ? -1.796 -5.029 2.103 1.00 88.12 97 ARG A CA 1
ATOM 751 C C . ARG A 1 97 ? -2.804 -4.554 1.068 1.00 88.12 97 ARG A C 1
ATOM 753 O O . ARG A 1 97 ? -3.972 -4.999 1.182 1.00 88.12 97 ARG A O 1
#

Nearest PDB structures (foldseek):
  8oox-assembly1_A  TM=9.161E-01  e=1.272E-07  Methermicoccus shengliensis DSM 18856
  8tfk-assembly1_C  TM=9.074E-01  e=7.328E-07  Methanosarcina mazei Go1
  8ufj-assembly1_B  TM=8.704E-01  e=1.013E-06  Methanosarcina mazei Go1
  4lnn-assembly1_L  TM=8.750E-01  e=1.402E-06  Bacillus subtilis
  7cqw-assembly1_A  TM=8.391E-01  e=1.153E-04  Rhodovulum sp. 12E13

pLDDT: mean 82.14, std 13.03, range [48.06, 95.25]

Secondary structure (DSSP, 8-state):
--HHHHHHHHHHHHHHHHHHHTTEEEEEEEEE-TT--EEEEEE-HHHHHHHHHH-EEEEGGGSTTT-SSS--EEEE---GGG--B-TT--SSSEEE-

Solvent-accessible surface area (backbone atoms only — not comparable to full-atom values): 5758 Å² total; per-residue (Å²): 133,56,76,65,57,61,52,52,54,53,39,44,53,50,52,55,51,48,34,61,79,57,48,34,60,39,36,32,54,72,50,63,39,86,82,65,51,82,46,71,50,77,43,45,61,83,54,47,64,53,15,62,77,76,29,38,80,45,74,34,74,82,33,65,91,74,54,84,90,56,92,42,78,33,73,52,64,68,61,60,90,70,58,42,75,42,81,90,43,81,56,87,65,19,38,33,62

Sequence (97 aa):
MSPADSQLQKQEEFVIRTLEERNIRFVRLWFTDVLGFLKSVAIAPPELENAFAEGIGFDGSAIEGFARITEADMLAKPDSATFSILPWRTEAPGAAR

Foldseek 3Di:
DDPVVVVQVVLLVVLLVVCVVLQAQWEWQWDAAPVGDIDTDIDGSVVLVVLQVPFDWDFCVPHPPPDDPDRDTDGHRDRSVPKDWDPVQPDPPGYID

Radius of gyration: 14.77 Å; Cα contacts (8 Å, |Δi|>4): 138; chains: 1; bounding box: 42×24×34 Å

Mean predicted aligned error: 7.31 Å